Protein AF-A0A9W5ITR8-F1 (afdb_monomer)

Secondary structure (DSSP, 8-state):
---B-HHHHS-HHHHHHHHHHHHTT-EEEEEEEETTEEEEEEESSSEEEEEEEE-TT--EEEEEE-STT-SS-HHHHHHHHHHHHHS------THHHHHHHT-

Nearest PDB structures (foldseek):
  5csx-assembly1_A  TM=6.189E-01  e=6.336E+00  Homo sapiens
  4lmg-assembly1_D  TM=3.615E-01  e=2.851E+00  Saccharomyces cerevisiae S288C
  3c6k-assembly2_C  TM=3.892E-01  e=3.224E+00  Homo sapiens
  7opd-assembly1_M  TM=3.697E-01  e=4.122E+00  Homo sapiens

pLDDT: mean 83.13, std 19.42, range [40.22, 98.38]

Solvent-accessible surface area (backbone atoms only — not comparable to full-atom values): 6038 Å² total; per-residue (Å²): 131,91,65,50,55,68,78,80,66,22,60,70,73,36,40,53,49,1,50,52,38,36,77,69,59,31,60,40,77,77,40,77,81,49,94,45,27,38,35,30,39,31,61,67,101,56,80,29,55,34,38,37,32,31,50,96,87,65,20,60,77,46,70,54,48,76,46,94,82,40,82,77,35,37,60,57,39,13,49,49,53,52,50,53,75,70,48,95,73,80,77,84,63,71,67,62,57,54,68,65,66,73,110

Mean predicted aligned error: 8.23 Å

Foldseek 3Di:
DDFDPPCRQDPPVQLVLLVVQLVVVQWADWDDPDQQKIWTWGDDVHTKIKIFGADPVLGTPDIWIPDPVTGSGSPNSNSSVVVVVVDPDDDDDCVVVVVVVVD

Radius of gyration: 13.19 Å; Cα contacts (8 Å, |Δi|>4): 164; chains: 1; bounding box: 25×37×34 Å

Structure (mmCIF, N/CA/C/O backbone):
data_AF-A0A9W5ITR8-F1
#
_entry.id   AF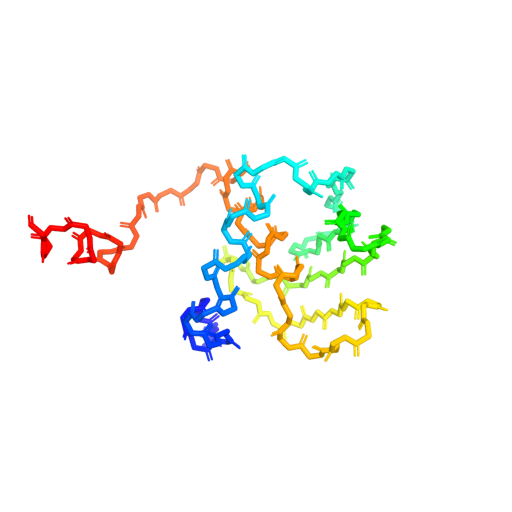-A0A9W5ITR8-F1
#
loop_
_atom_site.group_PDB
_atom_site.id
_atom_site.type_symbol
_atom_site.label_atom_id
_atom_site.label_alt_id
_atom_site.label_comp_id
_atom_site.label_asym_id
_atom_site.label_entity_id
_atom_site.label_seq_id
_atom_site.pdbx_PDB_ins_code
_atom_site.Cartn_x
_atom_site.Cartn_y
_atom_site.Cartn_z
_atom_site.occupancy
_atom_site.B_iso_or_equiv
_atom_site.auth_seq_id
_atom_site.auth_comp_id
_atom_site.auth_asym_id
_atom_site.auth_atom_id
_atom_site.pdbx_PDB_model_num
ATOM 1 N N . MET A 1 1 ? 9.984 -5.808 -21.745 1.00 42.47 1 MET A N 1
ATOM 2 C CA . MET A 1 1 ? 10.361 -5.323 -20.399 1.00 42.47 1 MET A CA 1
ATOM 3 C C . MET A 1 1 ? 9.630 -6.201 -19.399 1.00 42.47 1 MET A C 1
ATOM 5 O O . MET A 1 1 ? 8.414 -6.215 -19.421 1.00 42.47 1 MET A O 1
ATOM 9 N N . SER A 1 2 ? 10.332 -7.008 -18.609 1.00 47.06 2 SER A N 1
ATOM 10 C CA . SER A 1 2 ? 9.715 -7.968 -17.685 1.00 47.06 2 SER A CA 1
ATOM 11 C C . SER A 1 2 ? 9.170 -7.246 -16.448 1.00 47.06 2 SER A C 1
ATOM 13 O O . SER A 1 2 ? 9.919 -6.827 -15.565 1.00 47.06 2 SER A O 1
ATOM 15 N N . GLY A 1 3 ? 7.862 -7.007 -16.406 1.00 50.94 3 GLY A N 1
ATOM 16 C CA . GLY A 1 3 ? 7.157 -6.722 -15.159 1.00 50.94 3 GLY A CA 1
ATOM 17 C C . GLY A 1 3 ? 6.940 -8.003 -14.353 1.00 50.94 3 GLY A C 1
ATOM 18 O O . GLY A 1 3 ? 6.886 -9.096 -14.915 1.00 50.94 3 GLY A O 1
ATOM 19 N N . ILE A 1 4 ? 6.906 -7.886 -13.025 1.00 55.34 4 ILE A N 1
ATOM 20 C CA . ILE A 1 4 ? 6.643 -9.013 -12.126 1.00 55.34 4 ILE A CA 1
ATOM 21 C C . ILE A 1 4 ? 5.161 -8.958 -11.748 1.00 55.34 4 ILE A C 1
ATOM 23 O O . ILE A 1 4 ? 4.726 -8.014 -11.089 1.00 55.34 4 ILE A O 1
ATOM 27 N N . TYR A 1 5 ? 4.398 -9.971 -12.168 1.00 59.12 5 TYR A N 1
ATOM 28 C CA . TYR A 1 5 ? 2.988 -10.148 -11.800 1.00 59.12 5 TYR A CA 1
ATOM 29 C C . TYR A 1 5 ? 2.852 -10.334 -10.279 1.00 59.12 5 TYR A C 1
ATOM 31 O O . TYR A 1 5 ? 3.696 -10.987 -9.654 1.00 59.12 5 TYR A O 1
ATOM 39 N N . LEU A 1 6 ? 1.774 -9.803 -9.689 1.00 61.12 6 LEU A N 1
ATOM 40 C CA . LEU A 1 6 ? 1.470 -9.881 -8.252 1.00 61.12 6 LEU A CA 1
ATOM 41 C C . LEU A 1 6 ? 1.716 -11.278 -7.609 1.00 61.12 6 LEU A C 1
ATOM 43 O O . LEU A 1 6 ? 2.329 -11.306 -6.537 1.00 61.12 6 LEU A O 1
ATOM 47 N N . PRO A 1 7 ? 1.367 -12.429 -8.239 1.00 57.25 7 PRO A N 1
ATOM 48 C CA . PRO A 1 7 ? 1.622 -13.774 -7.719 1.00 57.25 7 PRO A CA 1
ATOM 49 C C . PRO A 1 7 ? 3.092 -14.119 -7.485 1.00 57.25 7 PRO A C 1
ATOM 51 O O . PRO A 1 7 ? 3.380 -15.007 -6.688 1.00 57.25 7 PRO A O 1
ATOM 54 N N . ARG A 1 8 ? 4.033 -13.469 -8.185 1.00 67.94 8 ARG A N 1
ATOM 55 C CA . ARG A 1 8 ? 5.471 -13.723 -7.996 1.00 67.94 8 ARG A CA 1
ATOM 56 C C . ARG A 1 8 ? 6.099 -12.813 -6.948 1.00 67.94 8 ARG A C 1
ATOM 58 O O . ARG A 1 8 ? 7.087 -13.212 -6.342 1.00 67.94 8 ARG A O 1
ATOM 65 N N . LEU A 1 9 ? 5.552 -11.614 -6.736 1.00 80.06 9 LEU A N 1
ATOM 66 C CA . LEU A 1 9 ? 6.113 -10.661 -5.776 1.00 80.06 9 LEU A CA 1
ATOM 67 C C . LEU A 1 9 ? 5.651 -10.943 -4.342 1.00 80.06 9 LEU A C 1
ATOM 69 O O . LEU A 1 9 ? 6.415 -10.760 -3.396 1.00 80.06 9 LEU A O 1
ATOM 73 N N . PHE A 1 10 ? 4.409 -11.402 -4.174 1.00 87.25 10 PHE A N 1
ATOM 74 C CA . PHE A 1 10 ? 3.832 -11.674 -2.863 1.00 87.25 10 PHE A CA 1
ATOM 75 C C . PHE A 1 10 ? 3.588 -13.171 -2.679 1.00 87.25 10 PHE A C 1
ATOM 77 O O . PHE A 1 10 ? 2.912 -13.777 -3.511 1.00 87.25 10 PHE A O 1
ATOM 84 N N . PRO A 1 11 ? 4.026 -13.771 -1.555 1.00 89.88 11 PRO A N 1
ATOM 85 C CA . PRO A 1 11 ? 3.567 -15.101 -1.181 1.00 89.88 11 PRO A CA 1
ATOM 86 C C . PRO A 1 11 ? 2.028 -15.165 -1.200 1.00 89.88 11 PRO A C 1
ATOM 88 O O . PRO A 1 11 ? 1.391 -14.193 -0.774 1.00 89.88 11 PRO A O 1
ATOM 91 N N . PRO A 1 12 ? 1.403 -16.291 -1.597 1.00 90.12 12 PRO A N 1
ATOM 92 C CA . PRO A 1 12 ? -0.052 -16.369 -1.779 1.00 90.12 12 PRO A CA 1
ATOM 93 C C . PRO A 1 12 ? -0.865 -15.883 -0.570 1.00 90.12 12 PRO A C 1
ATOM 95 O O . PRO A 1 12 ? -1.860 -15.171 -0.707 1.00 90.12 12 PRO A O 1
ATOM 98 N N . HIS A 1 13 ? -0.406 -16.191 0.646 1.00 92.69 13 HIS A N 1
ATOM 99 C CA . HIS A 1 13 ? -1.063 -15.744 1.874 1.00 92.69 13 HIS A CA 1
ATOM 100 C C . HIS A 1 13 ? -0.961 -14.221 2.096 1.00 92.69 13 HIS A C 1
ATOM 102 O O . HIS A 1 13 ? -1.878 -13.624 2.660 1.00 92.69 13 HIS A O 1
ATOM 108 N N . ILE A 1 14 ? 0.114 -13.565 1.644 1.00 94.62 14 ILE A N 1
ATOM 109 C CA . ILE A 1 14 ? 0.250 -12.104 1.697 1.00 94.62 14 ILE A CA 1
ATOM 110 C C . ILE A 1 14 ? -0.662 -11.445 0.668 1.00 94.62 14 ILE A C 1
ATOM 112 O O . ILE A 1 14 ? -1.376 -10.508 1.032 1.00 94.62 14 ILE A O 1
ATOM 116 N N . ALA A 1 15 ? -0.693 -11.963 -0.563 1.00 93.31 15 ALA A N 1
ATOM 117 C CA . ALA A 1 15 ? -1.581 -11.470 -1.615 1.00 93.31 15 ALA A CA 1
ATOM 118 C C . ALA A 1 15 ? -3.051 -11.548 -1.174 1.00 93.31 15 ALA A C 1
ATOM 120 O O . ALA A 1 15 ? -3.770 -10.550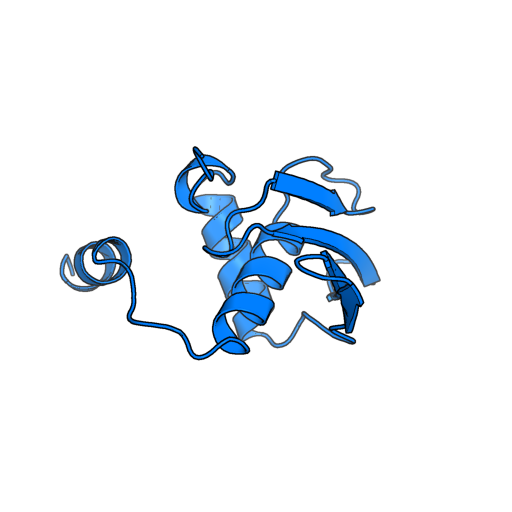 -1.240 1.00 93.31 15 ALA A O 1
ATOM 121 N N . LYS A 1 16 ? -3.464 -12.685 -0.592 1.00 94.25 16 LYS A N 1
ATOM 122 C CA . LYS A 1 16 ? -4.809 -12.878 -0.030 1.00 94.25 16 LYS A CA 1
ATOM 123 C C . LYS A 1 16 ? -5.145 -11.858 1.060 1.00 94.25 16 LYS A C 1
ATOM 125 O O . LYS A 1 16 ? -6.239 -11.303 1.070 1.00 94.25 16 LYS A O 1
ATOM 130 N N . ARG A 1 17 ? -4.216 -11.568 1.979 1.00 96.69 17 ARG A N 1
ATOM 131 C CA . ARG A 1 17 ? -4.436 -10.523 2.998 1.00 96.69 17 ARG A CA 1
ATOM 132 C C . ARG A 1 17 ? -4.507 -9.121 2.396 1.00 96.69 17 ARG A C 1
ATOM 134 O O . ARG A 1 17 ? -5.271 -8.305 2.902 1.00 96.69 17 ARG A O 1
ATOM 141 N N . GLY A 1 18 ? -3.722 -8.837 1.357 1.00 96.38 18 GLY A N 1
ATOM 142 C CA . GLY A 1 18 ? -3.792 -7.573 0.626 1.00 96.38 18 GLY A CA 1
ATOM 143 C C . GLY A 1 18 ? -5.160 -7.361 -0.015 1.00 96.38 18 GLY A C 1
ATOM 144 O O . GLY A 1 18 ? -5.764 -6.309 0.182 1.00 96.38 18 GLY A O 1
ATOM 145 N N . LEU A 1 19 ? -5.689 -8.396 -0.675 1.00 95.50 19 LEU A N 1
ATOM 146 C CA . LEU A 1 19 ? -7.034 -8.385 -1.252 1.00 95.50 19 LEU A CA 1
ATOM 147 C C . LEU A 1 19 ? -8.100 -8.117 -0.184 1.00 95.50 19 LEU A C 1
ATOM 149 O O . LEU A 1 19 ? -8.937 -7.236 -0.357 1.00 95.50 19 LEU A O 1
ATOM 153 N N . LEU A 1 20 ? -8.025 -8.810 0.959 1.00 97.19 20 LEU A N 1
ATOM 154 C CA . LEU A 1 20 ? -8.943 -8.583 2.080 1.00 97.19 20 LEU A CA 1
ATOM 155 C C . LEU A 1 20 ? -8.888 -7.138 2.594 1.00 97.19 20 LEU A C 1
ATOM 157 O O . LEU A 1 20 ? -9.924 -6.559 2.903 1.00 97.19 20 LEU A O 1
ATOM 161 N N . TYR A 1 21 ? -7.701 -6.537 2.689 1.00 98.00 21 TYR A N 1
ATOM 162 C CA . TYR A 1 21 ? -7.557 -5.146 3.131 1.00 98.00 21 TYR A CA 1
ATOM 163 C C . TYR A 1 21 ? -8.181 -4.165 2.136 1.00 98.00 21 TYR A C 1
ATOM 165 O O . TYR A 1 21 ? -8.854 -3.224 2.555 1.00 98.00 21 TYR A O 1
ATOM 173 N N . PHE A 1 22 ? -7.998 -4.401 0.837 1.00 96.94 22 PHE A N 1
ATOM 174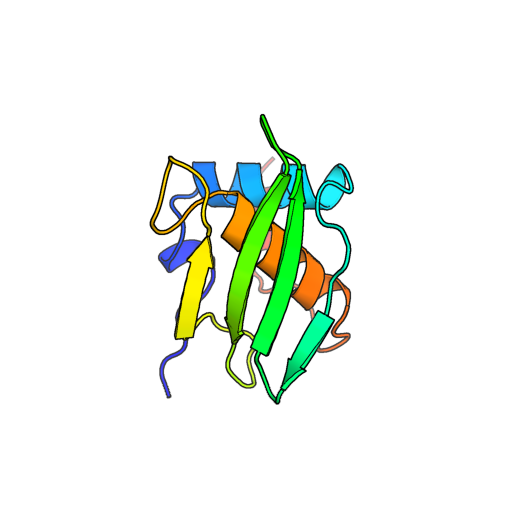 C CA . PHE A 1 22 ? -8.662 -3.629 -0.206 1.00 96.94 22 PHE A CA 1
ATOM 175 C C . PHE A 1 22 ? -10.192 -3.754 -0.115 1.00 96.94 22 PHE A C 1
ATOM 177 O O . PHE A 1 22 ? -10.875 -2.739 -0.002 1.00 96.94 22 PHE A O 1
ATOM 184 N N . GLN A 1 23 ? -10.725 -4.979 -0.051 1.00 96.25 23 GLN A N 1
ATOM 185 C CA . GLN A 1 23 ? -12.168 -5.246 0.051 1.00 96.25 23 GLN A CA 1
ATOM 186 C C . GLN A 1 23 ? -12.803 -4.663 1.322 1.00 96.25 23 GLN A C 1
ATOM 18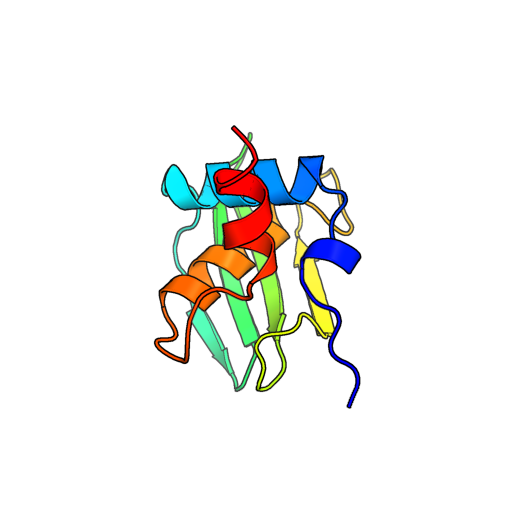8 O O . GLN A 1 23 ? -13.951 -4.234 1.306 1.00 96.25 23 GLN A O 1
ATOM 193 N N . GLN A 1 24 ? -12.052 -4.602 2.424 1.00 97.56 24 GLN A N 1
ATOM 194 C CA . GLN A 1 24 ? -12.475 -3.963 3.677 1.00 97.56 24 GLN A CA 1
ATOM 195 C C . GLN A 1 24 ? -12.389 -2.426 3.638 1.00 97.56 24 GLN A C 1
ATOM 197 O O . GLN A 1 24 ? -12.620 -1.774 4.656 1.00 97.56 24 GLN A O 1
ATOM 202 N N . GLY A 1 25 ? -12.006 -1.832 2.505 1.00 96.94 25 GLY A N 1
ATOM 203 C CA . GLY A 1 25 ? -11.844 -0.389 2.362 1.00 96.94 25 GLY A CA 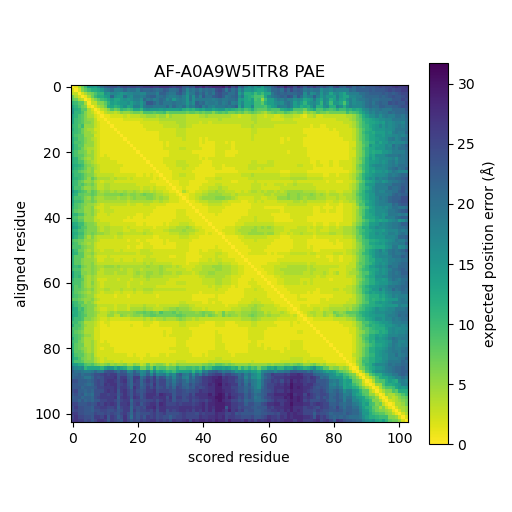1
ATOM 204 C C . GLY A 1 25 ? -10.700 0.176 3.203 1.00 96.94 25 GLY A C 1
ATOM 205 O O . GLY A 1 25 ? -10.748 1.335 3.592 1.00 96.94 25 GLY A O 1
ATOM 206 N N . LYS A 1 26 ? -9.669 -0.612 3.533 1.00 98.25 26 LYS A N 1
ATOM 207 C CA . LYS A 1 26 ? -8.551 -0.144 4.375 1.00 98.25 26 LYS A CA 1
ATOM 208 C C . LYS A 1 26 ? -7.537 0.718 3.630 1.00 98.25 26 LYS A C 1
ATOM 210 O O . LYS A 1 26 ? -6.647 1.264 4.269 1.00 98.25 26 LYS A O 1
ATOM 215 N N . VAL A 1 27 ? -7.649 0.832 2.309 1.00 98.19 27 VAL A N 1
ATOM 216 C CA . VAL A 1 27 ? -6.816 1.720 1.491 1.00 98.19 27 VAL A CA 1
ATOM 217 C C . VAL A 1 27 ? -7.519 3.072 1.376 1.00 98.19 27 VAL A C 1
ATOM 219 O O . VAL A 1 27 ? -8.654 3.145 0.908 1.00 98.19 27 VAL A O 1
ATOM 222 N N . ARG A 1 28 ? -6.855 4.133 1.831 1.00 96.31 28 ARG A N 1
ATOM 223 C CA . ARG A 1 28 ? -7.354 5.511 1.900 1.00 96.31 28 ARG A CA 1
ATOM 224 C C . ARG A 1 28 ? -6.394 6.460 1.185 1.00 96.31 28 ARG A C 1
ATOM 226 O O . ARG A 1 28 ? -5.227 6.128 0.979 1.00 96.31 28 ARG A O 1
ATOM 233 N N . ASP A 1 29 ? -6.895 7.635 0.815 1.00 94.88 29 ASP A N 1
ATOM 234 C CA . ASP A 1 29 ? -6.109 8.742 0.254 1.00 94.88 29 ASP A CA 1
ATOM 235 C C . ASP A 1 29 ? -5.190 8.327 -0.904 1.00 94.88 29 ASP A C 1
ATOM 237 O O . ASP A 1 29 ? -4.000 8.647 -0.930 1.00 94.88 29 ASP A O 1
ATOM 241 N N . ILE A 1 30 ? -5.738 7.569 -1.858 1.00 95.62 30 ILE A N 1
ATOM 242 C CA . ILE A 1 30 ? -4.978 7.101 -3.017 1.00 95.62 30 ILE A CA 1
ATOM 243 C C . ILE A 1 30 ? -4.670 8.296 -3.918 1.00 95.62 30 ILE A C 1
ATOM 245 O O . ILE A 1 30 ? -5.566 8.979 -4.406 1.00 95.62 30 ILE A O 1
ATOM 249 N N . GLN A 1 31 ? -3.384 8.531 -4.153 1.00 95.25 31 GLN A N 1
ATOM 250 C CA . GLN A 1 31 ? -2.874 9.633 -4.953 1.00 95.25 31 GLN A CA 1
ATOM 251 C C . GLN A 1 31 ? -1.935 9.101 -6.028 1.00 95.25 31 GLN A C 1
ATOM 253 O O . GLN A 1 31 ? -0.964 8.398 -5.734 1.00 95.25 31 GLN A O 1
ATOM 258 N N . LYS A 1 32 ? -2.180 9.491 -7.279 1.00 94.00 32 LYS A N 1
ATOM 259 C CA . LYS A 1 32 ? -1.214 9.322 -8.366 1.00 94.00 32 LYS A CA 1
ATOM 260 C C . LYS A 1 32 ? -0.272 10.523 -8.358 1.00 94.00 32 LYS A C 1
ATOM 262 O O . LYS A 1 32 ? -0.669 11.624 -8.720 1.00 94.00 32 LYS A O 1
ATOM 267 N N . THR A 1 33 ? 0.966 10.325 -7.914 1.00 90.12 33 THR A N 1
ATOM 268 C CA . THR A 1 33 ? 1.933 11.422 -7.726 1.00 90.12 33 THR A CA 1
ATOM 269 C C . THR A 1 33 ? 2.698 11.762 -9.003 1.00 90.12 33 THR A C 1
ATOM 271 O O . THR A 1 33 ? 3.193 12.872 -9.153 1.00 90.12 33 THR A O 1
ATOM 274 N N . SER A 1 34 ? 2.824 10.807 -9.926 1.00 90.69 34 SER A N 1
ATOM 275 C CA . SER A 1 34 ? 3.390 10.983 -11.273 1.00 90.69 34 SER A CA 1
ATOM 276 C C . SER A 1 34 ? 3.060 9.756 -12.135 1.00 90.69 34 SER A C 1
ATOM 278 O O . SER A 1 34 ? 2.362 8.844 -11.684 1.00 90.69 34 SER A O 1
ATOM 280 N N . ALA A 1 35 ? 3.538 9.711 -13.383 1.00 87.75 35 ALA A N 1
ATOM 281 C CA . ALA A 1 35 ? 3.344 8.560 -14.264 1.00 87.75 35 ALA A CA 1
ATOM 282 C C . ALA A 1 35 ? 3.809 7.253 -13.590 1.00 87.75 35 ALA A C 1
ATOM 284 O O . ALA A 1 35 ? 4.970 7.112 -13.204 1.00 87.75 35 ALA A O 1
ATOM 285 N N . GLY A 1 36 ? 2.867 6.323 -13.407 1.00 88.62 36 GLY A N 1
ATOM 286 C CA . GLY A 1 36 ? 3.097 5.035 -12.751 1.00 88.62 36 GLY A CA 1
ATOM 287 C C . GLY A 1 36 ? 3.372 5.097 -11.245 1.00 88.62 36 GLY A C 1
ATOM 288 O O . GLY A 1 36 ? 3.572 4.052 -10.646 1.00 88.62 36 GLY A O 1
ATOM 289 N N . ARG A 1 37 ? 3.397 6.263 -10.584 1.00 95.00 37 ARG A N 1
ATOM 290 C CA . ARG A 1 37 ? 3.658 6.342 -9.134 1.00 95.00 37 ARG A CA 1
ATOM 291 C C . ARG A 1 37 ? 2.387 6.600 -8.349 1.00 95.00 37 ARG A C 1
ATOM 293 O O . ARG A 1 37 ? 1.690 7.586 -8.587 1.00 95.00 37 ARG A O 1
ATOM 300 N N . TYR A 1 38 ? 2.156 5.750 -7.361 1.00 96.25 38 TYR A N 1
ATOM 301 C CA . TYR A 1 38 ? 0.993 5.786 -6.490 1.00 96.25 38 TYR A CA 1
ATOM 302 C C . TYR A 1 38 ? 1.432 5.852 -5.035 1.00 96.25 38 TYR A C 1
ATOM 304 O O . TYR A 1 38 ? 2.418 5.225 -4.645 1.00 96.25 38 TYR A O 1
ATOM 312 N N . ARG A 1 39 ? 0.684 6.599 -4.230 1.00 97.31 39 ARG A N 1
ATOM 313 C CA . ARG A 1 39 ? 0.822 6.666 -2.777 1.00 97.31 39 ARG A CA 1
ATOM 314 C C . ARG A 1 39 ? -0.554 6.511 -2.146 1.00 97.31 39 ARG A C 1
ATOM 316 O O . ARG A 1 39 ? -1.530 6.996 -2.705 1.00 97.31 39 ARG A O 1
ATOM 323 N N . ALA A 1 40 ? -0.626 5.854 -0.999 1.00 98.19 40 ALA A N 1
ATOM 324 C CA . ALA A 1 40 ? -1.843 5.760 -0.205 1.00 98.19 40 ALA A CA 1
ATOM 325 C C . ALA A 1 40 ? -1.517 5.569 1.274 1.00 98.19 40 ALA A C 1
ATOM 327 O O . ALA A 1 40 ? -0.4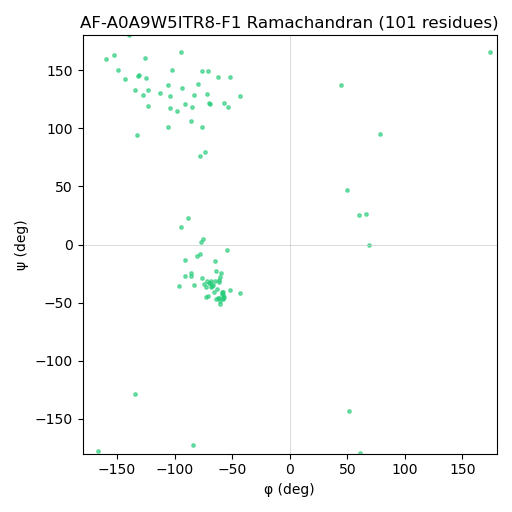10 5.150 1.633 1.00 98.19 40 ALA A O 1
ATOM 328 N N . GLN A 1 41 ? -2.511 5.826 2.116 1.00 98.31 41 GLN A N 1
ATOM 329 C CA . GLN A 1 41 ? -2.520 5.370 3.495 1.00 98.31 41 GLN A CA 1
ATOM 330 C C . GLN A 1 41 ? -3.257 4.028 3.563 1.00 98.31 41 GLN A C 1
ATOM 332 O O . GLN A 1 41 ? -4.320 3.864 2.968 1.00 98.31 41 GLN A O 1
ATOM 337 N N . VAL A 1 42 ? -2.705 3.047 4.274 1.00 98.38 42 VAL A N 1
ATOM 338 C CA . VAL A 1 42 ? -3.352 1.745 4.467 1.00 98.38 42 VAL A CA 1
ATOM 339 C C . VAL A 1 42 ? -3.501 1.458 5.954 1.00 98.38 42 VAL A C 1
ATOM 341 O O . VAL A 1 42 ? -2.512 1.353 6.679 1.00 98.38 42 VAL A O 1
ATOM 344 N N . CYS A 1 43 ? -4.744 1.304 6.406 1.00 97.81 43 CYS A N 1
ATOM 345 C CA . CYS A 1 43 ? -5.064 1.023 7.800 1.00 97.81 43 CYS A CA 1
ATOM 346 C C . CYS A 1 43 ? -4.678 -0.419 8.173 1.00 97.81 43 CYS A C 1
ATOM 348 O O . CYS A 1 43 ? -5.076 -1.381 7.511 1.00 97.81 43 CYS A O 1
ATOM 350 N N . GLY A 1 44 ? -3.941 -0.582 9.268 1.00 94.75 44 GLY A N 1
ATOM 351 C CA . GLY A 1 44 ? -3.551 -1.855 9.867 1.00 94.75 44 GLY A CA 1
ATOM 352 C C . GLY A 1 44 ? -3.750 -1.828 11.382 1.00 94.75 44 GLY A C 1
ATOM 353 O O . GLY A 1 44 ? -4.836 -1.507 11.850 1.00 94.75 44 GLY A O 1
ATOM 354 N N . SER A 1 45 ? -2.712 -2.194 12.136 1.00 94.19 45 SER A N 1
ATOM 355 C CA . SER A 1 45 ? -2.612 -1.865 13.569 1.00 94.19 45 SER A CA 1
ATOM 356 C C . SER A 1 45 ? -2.511 -0.355 13.794 1.00 94.19 45 SER A C 1
ATOM 358 O O . SER A 1 45 ? -3.003 0.157 14.789 1.00 94.19 45 SER A O 1
ATOM 360 N N . GLU A 1 46 ? -1.907 0.336 12.832 1.00 95.88 46 GLU A N 1
ATOM 361 C CA . GLU A 1 46 ? -1.811 1.787 12.721 1.00 95.88 46 GLU A CA 1
ATOM 362 C C . GLU A 1 46 ? -2.018 2.162 11.248 1.00 95.88 46 GLU A C 1
ATOM 364 O O . GLU A 1 46 ? -2.214 1.293 10.390 1.00 95.88 46 GLU A O 1
ATOM 369 N N . ASN A 1 47 ? -1.969 3.451 10.937 1.00 97.69 47 ASN A N 1
ATOM 370 C CA . ASN A 1 47 ? -2.001 3.921 9.561 1.00 97.69 47 ASN A CA 1
ATOM 371 C C . ASN A 1 47 ? -0.593 3.913 8.966 1.00 97.69 47 ASN A C 1
ATOM 373 O O . ASN A 1 47 ? 0.275 4.642 9.434 1.00 97.69 47 ASN A O 1
ATOM 377 N N . TYR A 1 48 ? -0.398 3.127 7.909 1.00 98.25 48 TYR A N 1
ATOM 378 C CA . TYR A 1 48 ? 0.891 2.982 7.234 1.00 98.25 48 TYR A CA 1
ATOM 379 C C . TYR A 1 48 ? 0.902 3.725 5.902 1.00 98.25 48 TYR A C 1
ATOM 381 O O . TYR A 1 48 ? -0.059 3.635 5.130 1.00 98.25 48 TYR A O 1
ATOM 389 N N . TRP A 1 49 ? 1.990 4.432 5.602 1.00 97.94 49 TRP A N 1
ATOM 390 C CA . TRP A 1 49 ? 2.216 5.010 4.286 1.00 97.94 49 TRP A CA 1
ATOM 391 C C . TRP A 1 49 ? 2.815 3.979 3.339 1.00 97.94 49 TRP A C 1
ATOM 393 O O . TRP A 1 49 ? 3.833 3.339 3.608 1.00 97.94 49 TRP A O 1
ATOM 403 N N . VAL A 1 50 ? 2.182 3.858 2.178 1.00 97.94 50 VAL A N 1
ATOM 404 C CA . VAL A 1 50 ? 2.618 2.970 1.106 1.00 97.94 50 VAL A CA 1
ATOM 405 C C . VAL A 1 50 ? 2.825 3.795 -0.150 1.00 97.94 50 VAL A C 1
ATOM 407 O O . VAL A 1 50 ? 1.957 4.588 -0.519 1.00 97.94 50 VAL A O 1
ATOM 410 N N . TRP A 1 51 ? 3.946 3.590 -0.833 1.00 96.31 51 TRP A N 1
ATOM 411 C CA . TRP A 1 51 ? 4.131 4.083 -2.193 1.00 96.31 51 TRP A CA 1
ATOM 412 C C . TRP A 1 51 ? 4.645 2.975 -3.099 1.00 96.31 51 TRP A C 1
ATOM 414 O O . TRP A 1 51 ? 5.387 2.094 -2.667 1.00 96.31 51 TRP A O 1
ATOM 424 N N . GLN A 1 52 ? 4.218 3.003 -4.357 1.00 94.25 52 GLN A N 1
ATOM 425 C CA . GLN A 1 52 ? 4.602 2.019 -5.363 1.00 94.25 52 GLN A CA 1
ATOM 426 C C . GLN A 1 52 ? 4.780 2.686 -6.722 1.00 94.25 52 GLN A C 1
ATOM 428 O O . GLN A 1 52 ? 4.029 3.590 -7.096 1.00 94.25 52 GLN A O 1
ATOM 433 N N . LYS A 1 53 ? 5.782 2.220 -7.462 1.00 94.06 53 LYS A N 1
ATOM 434 C CA . LYS A 1 53 ? 6.000 2.527 -8.869 1.00 94.06 53 LYS A CA 1
ATOM 435 C C . LYS A 1 53 ? 5.570 1.318 -9.691 1.00 94.06 53 LYS A C 1
ATOM 437 O O . LYS A 1 53 ? 6.163 0.248 -9.575 1.00 94.06 53 LYS A O 1
ATOM 442 N N . LEU A 1 54 ? 4.564 1.520 -10.5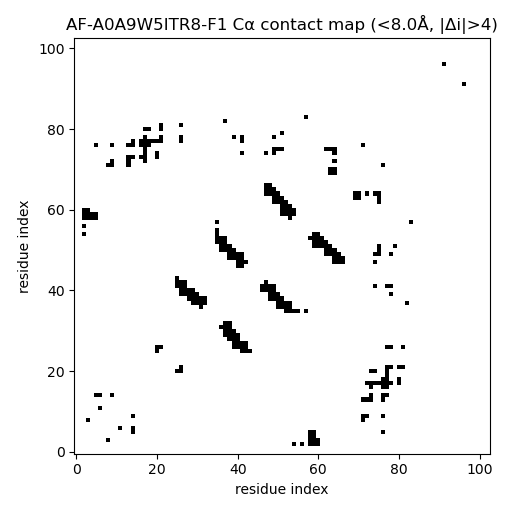24 1.00 91.56 54 LEU A N 1
ATOM 443 C CA . LEU A 1 54 ? 4.043 0.568 -11.486 1.00 91.56 54 LEU A CA 1
ATOM 444 C C . LEU A 1 54 ? 4.538 0.923 -12.897 1.00 91.56 54 LEU A C 1
ATOM 446 O O . LEU A 1 54 ? 4.807 2.095 -13.183 1.00 91.56 54 LEU A O 1
ATOM 450 N N . ASP A 1 55 ? 4.693 -0.073 -13.766 1.00 89.00 55 ASP A N 1
ATOM 451 C CA . ASP A 1 55 ? 4.858 0.156 -15.207 1.00 89.00 55 ASP A CA 1
ATOM 452 C C . ASP A 1 55 ? 3.506 0.318 -15.927 1.00 89.00 55 ASP A C 1
ATOM 454 O O . ASP A 1 55 ? 2.468 0.478 -15.282 1.00 89.00 55 ASP A O 1
ATOM 458 N N . SER A 1 56 ? 3.532 0.373 -17.263 1.00 86.19 56 SER A N 1
ATOM 459 C CA . SER A 1 56 ? 2.337 0.542 -18.102 1.00 86.19 56 SER A CA 1
ATOM 460 C C . SER A 1 56 ? 1.332 -0.592 -17.949 1.00 86.19 56 SER A C 1
ATOM 462 O O . SER A 1 56 ? 0.138 -0.346 -18.044 1.00 86.19 56 SER A O 1
ATOM 464 N N . ASP A 1 57 ? 1.820 -1.796 -17.658 1.00 84.38 57 ASP A N 1
ATOM 465 C CA . ASP A 1 57 ? 1.015 -3.007 -17.497 1.00 84.38 57 ASP A CA 1
ATOM 466 C C . ASP A 1 57 ? 0.671 -3.226 -16.009 1.00 84.38 57 ASP A C 1
ATOM 468 O O . ASP A 1 57 ? 0.285 -4.311 -15.578 1.00 84.38 57 ASP A O 1
ATOM 472 N N . LEU A 1 58 ? 0.856 -2.176 -15.199 1.00 84.62 58 LEU A N 1
ATOM 473 C CA . LEU A 1 58 ? 0.594 -2.121 -13.768 1.00 84.62 58 LEU A CA 1
ATOM 474 C C . LEU A 1 58 ? 1.404 -3.129 -12.929 1.00 84.62 58 LEU A C 1
ATOM 476 O O . LEU A 1 58 ? 1.018 -3.465 -11.801 1.00 84.62 58 LEU A O 1
ATOM 480 N N . TYR A 1 59 ? 2.566 -3.569 -13.416 1.00 86.38 59 TYR A N 1
ATOM 481 C CA . TYR A 1 59 ? 3.503 -4.374 -12.637 1.00 86.38 59 TYR A CA 1
ATOM 482 C C . TYR A 1 59 ? 4.329 -3.517 -11.691 1.00 86.38 59 TYR A C 1
ATOM 484 O O . TYR A 1 59 ? 4.859 -2.473 -12.071 1.00 86.38 59 TYR A O 1
ATOM 492 N N . ILE A 1 60 ? 4.526 -4.003 -10.465 1.00 89.69 60 ILE A N 1
ATOM 493 C CA . ILE A 1 60 ? 5.353 -3.316 -9.470 1.00 89.69 60 ILE A CA 1
ATOM 494 C C . ILE A 1 60 ? 6.822 -3.387 -9.901 1.00 89.69 60 ILE A C 1
ATOM 496 O O . ILE A 1 60 ? 7.395 -4.467 -10.050 1.00 89.69 60 ILE A O 1
ATOM 500 N N . LYS A 1 61 ? 7.438 -2.217 -10.084 1.00 91.00 61 LYS A N 1
ATOM 501 C CA . LYS A 1 61 ? 8.881 -2.054 -10.319 1.00 91.00 61 LYS A CA 1
ATOM 502 C C . LYS A 1 61 ? 9.642 -1.736 -9.048 1.00 91.00 61 LYS A C 1
ATOM 504 O O . LYS A 1 61 ? 10.793 -2.130 -8.922 1.00 91.00 61 LYS A O 1
ATOM 509 N N . ASP A 1 62 ? 9.016 -0.970 -8.167 1.00 91.88 62 ASP A N 1
ATOM 510 C CA . ASP A 1 62 ? 9.606 -0.517 -6.918 1.00 91.88 62 ASP A CA 1
ATOM 511 C C . ASP A 1 62 ? 8.493 -0.102 -5.955 1.00 91.88 62 ASP A C 1
ATOM 513 O O . ASP A 1 62 ? 7.369 0.199 -6.373 1.00 91.88 62 ASP A O 1
ATOM 517 N N . GLY A 1 63 ? 8.793 -0.067 -4.669 1.00 93.12 63 GLY A N 1
ATOM 518 C CA . GLY A 1 63 ? 7.841 0.365 -3.670 1.00 93.12 63 GLY A CA 1
ATOM 519 C C . GLY A 1 63 ? 8.344 0.183 -2.256 1.00 93.12 63 GLY A C 1
ATOM 520 O O . GLY A 1 63 ? 9.304 -0.533 -1.980 1.00 93.12 63 GLY A O 1
ATOM 521 N N . PHE A 1 64 ? 7.637 0.825 -1.343 1.00 95.25 64 PHE A N 1
ATOM 522 C CA . PHE A 1 64 ? 7.951 0.786 0.069 1.00 95.25 64 PHE A CA 1
ATOM 523 C C . PHE A 1 64 ? 6.679 0.918 0.895 1.00 95.25 64 PHE A C 1
ATOM 525 O O . PHE A 1 64 ? 5.708 1.578 0.511 1.00 95.25 64 PHE A O 1
ATOM 532 N N . CYS A 1 65 ? 6.726 0.301 2.066 1.00 97.69 65 CYS A N 1
ATOM 533 C CA . CYS A 1 65 ? 5.752 0.468 3.120 1.00 97.69 65 CYS A CA 1
ATOM 534 C C . CYS A 1 65 ? 6.504 0.642 4.437 1.00 97.69 65 CYS A C 1
ATOM 536 O O . CYS A 1 65 ? 7.389 -0.154 4.747 1.00 97.69 65 CYS A O 1
ATOM 538 N N . ASP A 1 66 ? 6.111 1.644 5.216 1.00 97.62 66 ASP A N 1
ATOM 539 C CA . ASP A 1 66 ? 6.671 1.950 6.539 1.00 97.62 66 ASP A CA 1
ATOM 540 C C . ASP A 1 66 ? 6.199 0.993 7.651 1.00 97.62 66 ASP A C 1
ATOM 542 O O . ASP A 1 66 ? 6.543 1.171 8.818 1.00 97.62 66 ASP A O 1
ATOM 546 N N . CYS A 1 67 ? 5.429 -0.048 7.318 1.00 97.31 67 CYS A N 1
ATOM 547 C CA . CYS A 1 67 ? 4.983 -1.020 8.307 1.00 97.31 67 CYS A CA 1
ATOM 548 C C . CYS A 1 67 ? 6.141 -1.906 8.803 1.00 97.31 67 CYS A C 1
ATOM 550 O O . CYS A 1 67 ? 7.018 -2.270 8.014 1.00 97.31 67 CYS A O 1
ATOM 552 N N . PRO A 1 68 ? 6.093 -2.384 10.061 1.00 95.44 68 PRO A N 1
ATOM 553 C CA . PRO A 1 68 ? 7.189 -3.146 10.670 1.00 95.44 68 PRO A CA 1
ATOM 554 C C . PRO A 1 68 ? 7.464 -4.501 10.001 1.00 95.44 68 PRO A C 1
ATOM 556 O O . PRO A 1 68 ? 8.504 -5.101 10.242 1.00 95.44 68 PRO A O 1
ATOM 559 N N . TYR A 1 69 ? 6.546 -4.998 9.160 1.00 92.69 69 TYR A N 1
ATOM 560 C CA . TYR A 1 69 ? 6.772 -6.221 8.382 1.00 92.69 69 TYR A CA 1
ATOM 561 C C . TYR A 1 69 ? 7.840 -6.019 7.290 1.00 92.69 69 TYR A C 1
ATOM 563 O O . TYR A 1 69 ? 8.580 -6.952 6.993 1.00 92.69 69 TYR A O 1
ATOM 571 N N . GLY A 1 70 ? 7.926 -4.817 6.702 1.00 86.75 70 GLY A N 1
ATOM 572 C CA . GLY A 1 70 ? 8.849 -4.508 5.605 1.00 86.75 70 GLY A CA 1
ATOM 573 C C . GLY A 1 70 ? 8.633 -5.340 4.330 1.00 86.75 70 GLY A C 1
ATOM 574 O O . GLY A 1 70 ? 7.728 -6.169 4.245 1.00 86.75 70 GLY A O 1
ATOM 575 N N . GLY A 1 71 ? 9.460 -5.104 3.308 1.00 87.75 71 GLY A N 1
ATOM 576 C CA . GLY A 1 71 ? 9.460 -5.882 2.061 1.00 87.75 71 GLY A CA 1
ATOM 577 C C . GLY A 1 71 ? 8.082 -6.018 1.395 1.00 87.75 71 GLY A C 1
ATOM 578 O O . GLY A 1 71 ? 7.264 -5.101 1.425 1.00 87.75 71 GLY A O 1
ATOM 579 N N . ALA A 1 72 ? 7.812 -7.188 0.808 1.00 90.62 72 ALA A N 1
ATOM 580 C CA . ALA A 1 72 ? 6.541 -7.514 0.163 1.00 90.62 72 ALA A CA 1
ATOM 581 C C . ALA A 1 72 ? 5.429 -7.760 1.204 1.00 90.62 72 ALA A C 1
ATOM 583 O O . ALA A 1 72 ? 5.094 -8.898 1.544 1.00 90.62 72 ALA A O 1
ATOM 584 N N . CYS A 1 73 ? 4.857 -6.681 1.742 1.00 96.06 73 CYS A N 1
ATOM 585 C CA . CYS A 1 73 ? 3.834 -6.729 2.782 1.00 96.06 73 CYS A CA 1
ATOM 586 C C . CYS A 1 73 ? 2.400 -6.675 2.218 1.00 96.06 73 CYS A C 1
ATOM 588 O O . CYS A 1 73 ? 2.145 -6.266 1.085 1.00 96.06 73 CYS A O 1
ATOM 590 N N . LYS A 1 74 ? 1.415 -7.016 3.059 1.00 96.25 74 LYS A N 1
ATOM 591 C CA . LYS A 1 74 ? -0.014 -6.967 2.683 1.00 96.25 74 LYS A CA 1
ATOM 592 C C . LYS A 1 74 ? -0.502 -5.565 2.291 1.00 96.25 74 LYS A C 1
ATOM 594 O O . LYS A 1 74 ? -1.445 -5.463 1.519 1.00 96.25 74 LYS A O 1
ATOM 599 N N . HIS A 1 75 ? 0.104 -4.498 2.818 1.00 98.00 75 HIS A N 1
ATOM 600 C CA . HIS A 1 75 ? -0.324 -3.128 2.525 1.00 98.00 75 HIS A CA 1
ATOM 601 C C . HIS A 1 75 ? 0.064 -2.714 1.100 1.00 98.00 75 HIS A C 1
ATOM 603 O O . HIS A 1 75 ? -0.723 -2.061 0.421 1.00 98.00 75 HIS A O 1
ATOM 609 N N . MET A 1 76 ? 1.229 -3.162 0.618 1.00 96.31 76 MET A N 1
ATOM 610 C CA . MET A 1 76 ? 1.634 -2.985 -0.780 1.00 96.31 76 MET A CA 1
ATOM 611 C C . MET A 1 76 ? 0.697 -3.741 -1.722 1.00 96.31 76 MET A C 1
ATOM 613 O O . MET A 1 76 ? 0.170 -3.149 -2.662 1.00 96.31 76 MET A O 1
ATOM 617 N N . ALA A 1 77 ? 0.386 -5.002 -1.408 1.00 95.75 77 ALA A N 1
ATOM 618 C CA . ALA A 1 77 ? -0.606 -5.762 -2.165 1.00 95.75 77 ALA A CA 1
ATOM 619 C C . ALA A 1 77 ? -1.987 -5.071 -2.167 1.00 95.75 77 ALA A C 1
ATOM 621 O O . ALA A 1 77 ? -2.612 -4.958 -3.215 1.00 95.75 77 ALA A O 1
ATOM 622 N N . ALA A 1 78 ? -2.443 -4.540 -1.026 1.00 97.00 78 ALA A N 1
ATOM 623 C CA . ALA A 1 78 ? -3.720 -3.827 -0.932 1.00 97.00 78 ALA A CA 1
ATOM 624 C C . ALA A 1 78 ? -3.769 -2.567 -1.81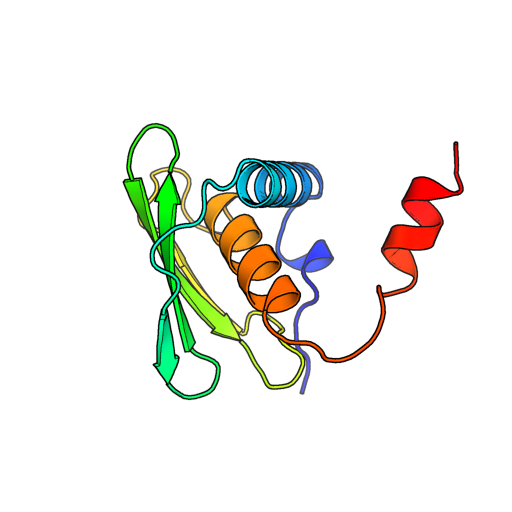1 1.00 97.00 78 ALA A C 1
ATOM 626 O O . ALA A 1 78 ? -4.745 -2.361 -2.530 1.00 97.00 78 ALA A O 1
ATOM 627 N N . LEU A 1 79 ? -2.716 -1.739 -1.790 1.00 96.25 79 LEU A N 1
ATOM 628 C CA . LEU A 1 79 ? -2.631 -0.571 -2.670 1.00 96.25 79 LEU A CA 1
ATOM 629 C C . LEU A 1 79 ? -2.602 -0.987 -4.147 1.00 96.25 79 LEU A C 1
ATOM 631 O O . LEU A 1 79 ? -3.244 -0.339 -4.964 1.00 96.25 79 LEU A O 1
ATOM 635 N N . TRP A 1 80 ? -1.913 -2.076 -4.493 1.00 94.88 80 TRP A N 1
ATOM 636 C CA . TRP A 1 80 ? -1.900 -2.572 -5.868 1.00 94.88 80 TRP A CA 1
ATOM 637 C C . TRP A 1 80 ? -3.309 -2.938 -6.352 1.00 94.88 80 TRP A C 1
ATOM 639 O O . TRP A 1 80 ? -3.733 -2.425 -7.385 1.00 94.88 80 TRP A O 1
ATOM 649 N N . TYR A 1 81 ? -4.075 -3.711 -5.568 1.00 94.56 81 TYR A N 1
ATOM 650 C CA . TYR A 1 81 ? -5.472 -4.032 -5.903 1.00 94.56 81 TYR A CA 1
ATOM 651 C C . TYR A 1 81 ? -6.327 -2.774 -6.061 1.00 94.56 81 TYR A C 1
ATOM 653 O O . TYR A 1 81 ? -7.138 -2.684 -6.978 1.00 94.56 81 TYR A O 1
ATOM 661 N N . ALA A 1 82 ? -6.125 -1.781 -5.193 1.00 94.81 82 ALA A N 1
ATOM 662 C CA . ALA A 1 82 ? -6.880 -0.539 -5.254 1.00 94.81 82 ALA A CA 1
ATOM 663 C C . ALA A 1 82 ? -6.573 0.290 -6.510 1.00 94.81 82 ALA A C 1
ATOM 665 O O . ALA A 1 82 ? -7.469 0.945 -7.037 1.00 94.81 82 ALA A O 1
ATOM 666 N N . VAL A 1 83 ? -5.326 0.278 -6.992 1.00 93.06 83 VAL A N 1
ATOM 667 C CA . VAL A 1 83 ? -4.944 0.946 -8.246 1.00 93.06 83 VAL A CA 1
ATOM 668 C C . VAL A 1 83 ? -5.510 0.200 -9.451 1.00 93.06 83 VAL A C 1
ATOM 670 O O . VAL A 1 83 ? -6.097 0.836 -10.323 1.00 93.06 83 VAL A O 1
ATOM 673 N N . HIS A 1 84 ? -5.408 -1.131 -9.465 1.00 89.69 84 HIS A N 1
ATOM 674 C CA . HIS A 1 84 ? -5.997 -1.978 -10.508 1.00 89.69 84 HIS A CA 1
ATOM 675 C C . HIS A 1 84 ? -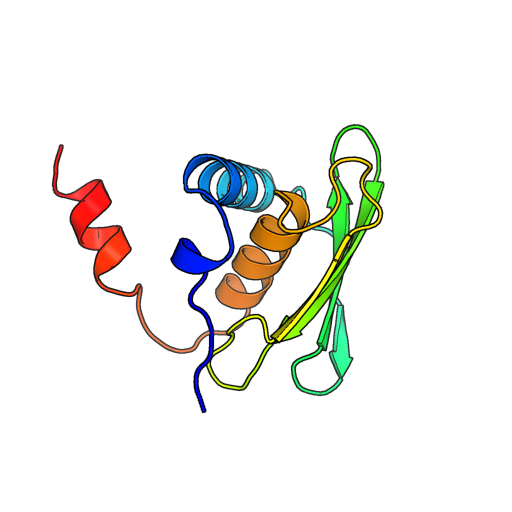7.505 -1.765 -10.630 1.00 89.69 84 HIS A C 1
ATOM 677 O O . HIS A 1 84 ? -7.999 -1.497 -11.714 1.00 89.69 84 HIS A O 1
ATOM 683 N N . ALA A 1 85 ? -8.232 -1.723 -9.514 1.00 89.44 85 ALA A N 1
ATOM 684 C CA . ALA A 1 85 ? -9.671 -1.461 -9.528 1.00 89.44 85 ALA A CA 1
ATOM 685 C C . ALA A 1 85 ? -10.059 -0.055 -10.040 1.00 89.44 85 ALA A C 1
ATOM 687 O O . ALA A 1 85 ? -11.192 0.145 -10.470 1.00 89.44 85 ALA A O 1
ATOM 688 N N . GLN A 1 86 ? -9.150 0.926 -9.981 1.00 83.06 86 GLN A N 1
ATOM 689 C CA . GLN A 1 86 ? -9.369 2.294 -10.480 1.00 83.06 86 GLN A CA 1
ATOM 690 C C . GLN A 1 86 ? -8.951 2.492 -11.940 1.00 83.06 86 GLN A C 1
ATOM 692 O O . GLN A 1 86 ? -9.265 3.528 -12.524 1.00 83.06 86 GLN A O 1
ATOM 697 N N . THR A 1 87 ? -8.212 1.547 -12.517 1.00 68.56 87 THR A N 1
ATOM 698 C CA . THR A 1 87 ? -7.731 1.615 -13.898 1.00 68.56 87 THR A CA 1
ATOM 699 C C . THR A 1 87 ? -8.570 0.649 -14.729 1.00 68.56 87 THR A C 1
ATOM 701 O O . THR A 1 87 ? -8.378 -0.558 -14.633 1.00 68.56 87 THR A O 1
ATOM 704 N N . PRO A 1 88 ? -9.566 1.135 -15.492 1.00 53.59 88 PRO A N 1
ATOM 705 C CA . PRO A 1 88 ? -10.379 0.267 -16.325 1.00 53.59 88 PRO A CA 1
ATOM 706 C C . PRO A 1 88 ? -9.591 -0.086 -17.590 1.00 53.59 88 PRO A C 1
ATOM 708 O O . PRO A 1 88 ? -9.867 0.460 -18.647 1.00 53.59 88 PRO A O 1
ATOM 711 N N . ASP A 1 89 ? -8.620 -0.989 -17.476 1.00 49.31 89 ASP A N 1
ATOM 712 C CA . ASP A 1 89 ? -8.009 -1.666 -18.620 1.00 49.31 89 ASP A CA 1
ATOM 713 C C . ASP A 1 89 ? -7.939 -3.180 -18.354 1.00 49.31 89 ASP A C 1
ATOM 715 O O . ASP A 1 89 ? -7.015 -3.685 -17.729 1.00 49.31 89 ASP A O 1
ATOM 719 N N . GLY A 1 90 ? -8.974 -3.875 -18.852 1.00 44.31 90 GLY A N 1
ATOM 720 C CA . GLY A 1 90 ? -8.890 -5.214 -19.450 1.00 44.31 90 GLY A CA 1
ATOM 721 C C . GLY A 1 90 ? -8.788 -6.438 -18.535 1.00 44.31 90 GLY A C 1
ATOM 722 O O . GLY A 1 90 ? -7.684 -6.855 -18.244 1.00 44.31 90 GLY A O 1
ATOM 723 N N . GLN A 1 91 ? -9.950 -7.051 -18.243 1.00 40.22 91 GLN A N 1
ATOM 724 C CA . GLN A 1 91 ? -10.218 -8.454 -17.847 1.00 40.22 91 GLN A CA 1
ATOM 725 C C . GLN A 1 91 ? -9.316 -9.142 -16.793 1.00 40.22 91 GLN A C 1
ATOM 727 O O . GLN A 1 91 ? -8.098 -9.108 -16.892 1.00 40.22 91 GLN A O 1
ATOM 732 N N . PRO A 1 92 ? -9.907 -9.901 -15.844 1.00 40.91 92 PRO A N 1
ATOM 733 C CA . PRO A 1 92 ? -9.125 -10.755 -14.961 1.00 40.91 92 PRO A CA 1
ATOM 734 C C . PRO A 1 92 ? -8.290 -11.725 -15.795 1.00 40.91 92 PRO A C 1
ATOM 736 O O . PRO A 1 92 ? -8.816 -12.515 -16.582 1.00 40.91 92 PRO A O 1
ATOM 739 N N . ASP A 1 93 ? -6.986 -11.650 -15.595 1.00 47.47 93 ASP A N 1
ATOM 740 C CA . ASP A 1 93 ? -6.025 -12.688 -15.890 1.00 47.47 93 ASP A CA 1
ATOM 741 C C . ASP A 1 93 ? -6.569 -14.051 -15.447 1.00 47.47 93 ASP A C 1
ATOM 743 O O . ASP A 1 93 ? -6.992 -14.243 -14.306 1.00 47.47 93 ASP A O 1
ATOM 747 N N . GLU A 1 94 ? -6.555 -15.007 -16.378 1.00 50.94 94 GLU A N 1
ATOM 748 C CA . GLU A 1 94 ? -7.171 -16.342 -16.298 1.00 50.94 94 GLU A CA 1
ATOM 749 C C . GLU A 1 94 ? -6.756 -17.190 -15.073 1.00 50.94 94 GLU A C 1
ATOM 751 O O . GLU A 1 94 ? -7.320 -18.257 -14.826 1.00 50.94 94 GLU A O 1
ATOM 756 N N . ILE A 1 95 ? -5.820 -16.711 -14.250 1.00 52.44 95 ILE A N 1
ATOM 757 C CA . ILE A 1 95 ? -5.444 -17.320 -12.972 1.00 52.44 95 ILE A CA 1
ATOM 758 C C . ILE A 1 95 ? -6.526 -17.182 -11.887 1.00 52.44 95 ILE A C 1
ATOM 760 O O . ILE A 1 95 ? -6.707 -18.126 -11.115 1.00 52.44 95 ILE A O 1
ATOM 764 N N . ASP A 1 96 ? -7.312 -16.099 -11.860 1.00 49.12 96 ASP A N 1
ATOM 765 C CA . ASP A 1 96 ? -8.400 -15.947 -10.874 1.00 49.12 96 ASP A CA 1
ATOM 766 C C . ASP A 1 96 ? -9.637 -16.795 -11.224 1.00 49.12 96 ASP A C 1
ATOM 768 O O . ASP A 1 96 ? -10.330 -17.297 -10.331 1.00 49.12 96 ASP A O 1
ATOM 772 N N . ALA A 1 97 ? -9.871 -17.053 -12.516 1.00 46.28 97 ALA A N 1
ATOM 773 C CA . ALA A 1 97 ? -10.932 -17.952 -12.973 1.00 46.28 97 ALA A CA 1
ATOM 774 C C . ALA A 1 97 ? -10.643 -19.419 -12.602 1.00 46.28 97 ALA A C 1
ATOM 776 O O . ALA A 1 97 ? -11.552 -20.146 -12.200 1.00 46.28 97 ALA A O 1
ATOM 777 N N . MET A 1 98 ? -9.377 -19.849 -12.653 1.00 43.19 98 MET A N 1
ATOM 778 C CA . MET A 1 98 ? -8.986 -21.213 -12.275 1.00 43.19 98 MET A CA 1
ATOM 779 C C . MET A 1 98 ? -9.057 -21.469 -10.764 1.00 43.19 98 MET A C 1
ATOM 781 O O . MET A 1 98 ? -9.365 -22.585 -10.349 1.00 43.19 98 MET A O 1
ATOM 785 N N . ILE A 1 99 ? -8.813 -20.455 -9.928 1.00 45.16 99 ILE A N 1
ATOM 786 C CA . ILE A 1 99 ? -8.879 -20.600 -8.464 1.00 45.16 99 ILE A CA 1
ATOM 787 C C . ILE A 1 99 ? -10.333 -20.684 -7.970 1.00 45.16 99 ILE A C 1
ATOM 789 O O . ILE A 1 99 ? -10.608 -21.416 -7.019 1.00 45.16 99 ILE A O 1
ATOM 793 N N . PHE A 1 100 ? -11.273 -19.983 -8.613 1.00 47.03 100 PHE A N 1
ATOM 794 C CA . PHE A 1 100 ? -12.696 -20.028 -8.247 1.00 47.03 100 PHE A CA 1
ATOM 795 C C . PHE A 1 100 ? -13.478 -21.184 -8.889 1.00 47.03 100 PHE A C 1
ATOM 797 O O . PHE A 1 100 ? -14.447 -21.641 -8.288 1.00 47.03 100 PHE A O 1
ATOM 804 N N . ALA A 1 101 ? -13.065 -21.684 -10.060 1.00 43.06 101 ALA A N 1
ATOM 805 C CA . ALA A 1 101 ? -13.723 -22.809 -10.738 1.00 43.06 101 ALA A CA 1
ATOM 806 C C . ALA A 1 101 ? -13.335 -24.196 -10.185 1.00 43.06 101 ALA A C 1
ATOM 808 O O . ALA A 1 101 ? -13.954 -25.193 -10.543 1.00 43.06 101 ALA A O 1
ATOM 809 N N . ALA A 1 102 ? -12.324 -24.280 -9.316 1.00 46.41 102 ALA A N 1
ATOM 810 C CA . ALA A 1 102 ? -11.866 -25.531 -8.706 1.00 46.41 102 ALA A CA 1
ATOM 811 C C . ALA A 1 102 ? -12.599 -25.898 -7.394 1.00 46.41 102 ALA A C 1
ATOM 813 O O . ALA A 1 102 ? -12.048 -26.635 -6.572 1.00 46.41 102 ALA A O 1
ATOM 814 N N . ARG A 1 103 ? -13.816 -25.379 -7.175 1.00 43.16 103 ARG A N 1
ATOM 815 C CA . ARG A 1 103 ? -14.670 -25.729 -6.033 1.00 43.16 103 ARG A CA 1
ATOM 816 C C . ARG A 1 103 ? -16.009 -26.295 -6.476 1.00 43.16 103 ARG A C 1
ATOM 818 O O . ARG A 1 103 ? -16.639 -25.669 -7.352 1.00 43.16 103 ARG A O 1
#

Sequence (103 aa):
MSGIYLPRLFPPHIAKRGLLYFQQGKVRDIQKTSAGRYRAQVCGSENYWVWQKLDSDLYIKDGFCDCPYGGACKHMAALWYAVHAQTPDGQPDEIDAMIFAAR